Protein AF-A0A933CBU2-F1 (afdb_monomer_lite)

Secondary structure (DSSP, 8-state):
--HHHHHHHHHHHHHHHHHHHHHHHHHHHHHSB-SS-B--HHHHHHHHHHHHSPPS----STTHHHHHHTT-

Radius of gyration: 20.78 Å; chains: 1; bounding box: 34×27×59 Å

Structure (mmCIF, N/CA/C/O backbone):
data_AF-A0A933CBU2-F1
#
_entry.id   AF-A0A933CBU2-F1
#
loop_
_atom_site.group_PDB
_atom_site.id
_atom_site.type_symbol
_atom_site.label_atom_id
_atom_site.label_alt_id
_atom_site.label_comp_id
_atom_site.label_asym_id
_atom_site.label_entity_id
_atom_site.label_seq_id
_atom_site.pdbx_PDB_ins_code
_atom_site.Cartn_x
_atom_site.Cartn_y
_atom_site.Cartn_z
_atom_site.occupancy
_atom_site.B_iso_or_equiv
_atom_site.auth_seq_id
_atom_site.auth_comp_id
_atom_site.auth_asym_id
_atom_site.auth_atom_id
_atom_site.pdbx_PDB_model_num
ATOM 1 N N . MET A 1 1 ? 8.872 19.062 -35.232 1.00 57.69 1 MET A N 1
ATOM 2 C CA . MET A 1 1 ? 9.238 17.702 -34.772 1.00 57.69 1 MET A CA 1
ATOM 3 C C . MET A 1 1 ? 7.957 16.948 -34.438 1.00 57.69 1 MET A C 1
ATOM 5 O O . MET A 1 1 ? 7.084 17.534 -33.815 1.00 57.69 1 MET A O 1
ATOM 9 N N . SER A 1 2 ? 7.801 15.725 -34.950 1.00 64.12 2 SER A N 1
ATOM 10 C CA . SER A 1 2 ? 6.528 14.985 -34.985 1.00 64.12 2 SER A CA 1
ATOM 11 C C . SER A 1 2 ? 5.986 14.665 -33.584 1.00 64.12 2 SER A C 1
ATOM 13 O O . SER A 1 2 ? 6.659 14.004 -32.795 1.00 64.12 2 SER A O 1
ATOM 15 N N . THR A 1 3 ? 4.756 15.097 -33.286 1.00 77.75 3 THR A N 1
ATOM 16 C CA . THR A 1 3 ? 4.030 14.854 -32.022 1.00 77.75 3 THR A CA 1
ATOM 17 C C . THR A 1 3 ? 3.993 13.371 -31.641 1.00 77.75 3 THR A C 1
ATOM 19 O O . THR A 1 3 ? 4.081 13.029 -30.464 1.00 77.75 3 THR A O 1
ATOM 22 N N . ASN A 1 4 ? 3.964 12.485 -32.638 1.00 82.00 4 ASN A N 1
ATOM 23 C CA . ASN A 1 4 ? 3.951 11.036 -32.443 1.00 82.00 4 ASN A CA 1
ATOM 24 C C . ASN A 1 4 ? 5.274 10.505 -31.870 1.0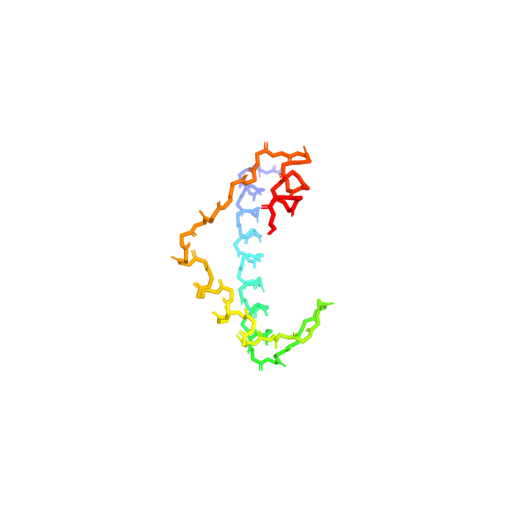0 82.00 4 ASN A C 1
ATOM 26 O O . ASN A 1 4 ? 5.255 9.612 -31.026 1.00 82.00 4 ASN A O 1
ATOM 30 N N . ALA A 1 5 ? 6.412 11.092 -32.255 1.00 85.94 5 ALA A N 1
ATOM 31 C CA . ALA A 1 5 ? 7.713 10.719 -31.700 1.00 85.94 5 ALA A CA 1
ATOM 32 C C . ALA A 1 5 ? 7.811 11.095 -30.213 1.00 85.94 5 ALA A C 1
ATOM 34 O O . ALA A 1 5 ? 8.273 10.301 -29.402 1.00 85.94 5 ALA A O 1
ATOM 35 N N . ASN A 1 6 ? 7.287 12.264 -29.828 1.00 89.12 6 ASN A N 1
ATOM 36 C CA . ASN A 1 6 ? 7.248 12.686 -28.424 1.00 89.12 6 ASN A CA 1
ATOM 37 C C . ASN A 1 6 ? 6.344 11.788 -27.564 1.00 89.12 6 ASN A C 1
ATOM 39 O O . ASN A 1 6 ? 6.680 11.496 -26.416 1.00 89.12 6 ASN A O 1
ATOM 43 N N . ILE A 1 7 ? 5.210 11.331 -28.107 1.00 91.75 7 ILE A N 1
ATOM 44 C CA . ILE A 1 7 ? 4.317 10.386 -27.419 1.00 91.75 7 ILE A CA 1
ATOM 45 C C . ILE A 1 7 ? 5.029 9.048 -27.194 1.00 91.75 7 ILE A C 1
ATOM 47 O O . ILE A 1 7 ? 4.985 8.515 -26.083 1.00 91.75 7 ILE A O 1
ATOM 51 N N . GLN A 1 8 ? 5.719 8.537 -28.215 1.00 92.12 8 GLN A N 1
ATOM 52 C CA . GLN A 1 8 ? 6.468 7.286 -28.124 1.00 92.12 8 GLN A CA 1
ATOM 53 C C . GLN A 1 8 ? 7.606 7.380 -27.098 1.00 92.12 8 GLN A C 1
ATOM 55 O O . GLN A 1 8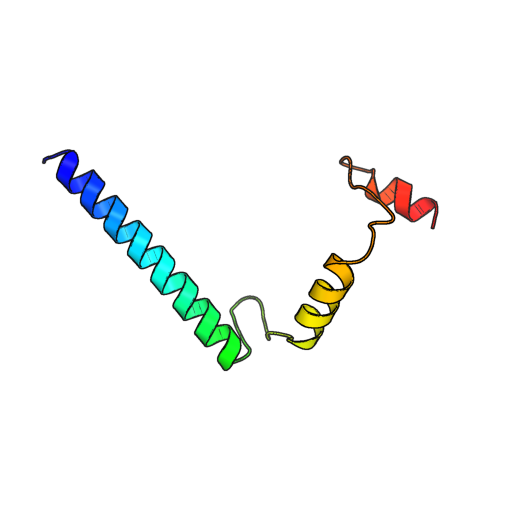 ? 7.686 6.543 -26.202 1.00 92.12 8 GLN A O 1
ATOM 60 N N . ILE A 1 9 ? 8.404 8.452 -27.143 1.00 94.56 9 ILE A N 1
ATOM 61 C CA . ILE A 1 9 ? 9.484 8.701 -26.175 1.00 94.56 9 ILE A CA 1
ATOM 62 C C . ILE A 1 9 ? 8.932 8.762 -24.748 1.00 94.56 9 ILE A C 1
ATOM 64 O O . ILE A 1 9 ? 9.491 8.161 -23.835 1.00 94.56 9 ILE A O 1
ATOM 68 N N . LYS A 1 10 ? 7.804 9.447 -24.532 1.00 94.62 10 LYS A N 1
ATOM 69 C CA . LYS A 1 10 ? 7.181 9.536 -23.204 1.00 94.62 10 LYS A CA 1
ATOM 70 C C . LYS A 1 10 ? 6.698 8.173 -22.704 1.00 94.62 10 LYS A C 1
ATOM 72 O O . LYS A 1 10 ? 6.800 7.893 -21.511 1.00 94.62 10 LYS A O 1
ATOM 77 N N . LYS A 1 11 ? 6.174 7.329 -23.597 1.00 96.12 11 LYS A N 1
ATOM 78 C CA . LYS A 1 11 ? 5.744 5.965 -23.269 1.00 96.12 11 LYS A CA 1
ATOM 79 C C . LYS A 1 11 ? 6.931 5.105 -22.836 1.00 96.12 11 LYS A C 1
ATOM 81 O O . LYS A 1 11 ? 6.865 4.489 -21.776 1.00 96.12 11 LYS A O 1
ATOM 86 N N . GLU A 1 12 ? 8.008 5.114 -23.613 1.00 96.62 12 GLU A N 1
ATOM 87 C CA . GLU A 1 12 ? 9.235 4.365 -23.313 1.00 96.62 12 GLU A CA 1
ATOM 88 C C . GLU A 1 12 ? 9.902 4.863 -22.028 1.00 96.62 12 GLU A C 1
ATOM 90 O O . GLU A 1 12 ? 10.257 4.067 -21.162 1.00 96.62 12 GLU A O 1
ATOM 95 N N . PHE A 1 13 ? 9.969 6.182 -21.830 1.00 96.62 13 PHE A N 1
ATOM 96 C CA . PHE A 1 13 ? 10.499 6.775 -20.605 1.00 96.62 13 PHE A CA 1
ATOM 97 C C . PHE A 1 13 ? 9.699 6.369 -19.360 1.00 96.62 13 PHE A C 1
ATOM 99 O O . PHE A 1 13 ? 10.274 6.054 -18.319 1.00 96.62 13 PHE A O 1
ATOM 106 N N . ASN A 1 14 ? 8.366 6.349 -19.450 1.00 96.69 14 ASN A N 1
ATOM 107 C CA . ASN A 1 14 ? 7.518 5.921 -18.338 1.00 96.69 14 ASN A CA 1
ATOM 108 C C . ASN A 1 14 ? 7.666 4.425 -18.034 1.00 96.69 14 ASN A C 1
ATOM 110 O O . ASN A 1 14 ? 7.662 4.057 -16.859 1.00 96.69 14 ASN A O 1
ATOM 114 N N . ALA A 1 15 ? 7.814 3.584 -19.061 1.00 96.19 15 ALA A N 1
ATOM 115 C CA . ALA A 1 15 ? 8.090 2.161 -18.885 1.00 96.19 15 ALA A CA 1
ATOM 116 C C . ALA A 1 15 ? 9.426 1.954 -18.156 1.00 96.19 15 ALA A C 1
ATOM 118 O O . ALA A 1 15 ? 9.454 1.319 -17.102 1.00 96.19 15 ALA A O 1
ATOM 119 N N . LEU A 1 16 ? 10.489 2.618 -18.621 1.00 96.69 16 LEU A N 1
ATOM 120 C CA . LEU A 1 16 ? 11.809 2.574 -17.992 1.00 96.69 16 LEU A CA 1
ATOM 121 C C . LEU A 1 16 ? 11.772 3.059 -16.536 1.00 96.69 16 LEU A C 1
ATOM 123 O O . LEU A 1 16 ? 12.370 2.455 -15.649 1.00 96.69 16 LEU A O 1
ATOM 127 N N . LYS A 1 17 ? 11.029 4.135 -16.254 1.00 96.56 17 LYS A N 1
ATOM 128 C CA . LYS A 1 17 ? 10.843 4.633 -14.885 1.00 96.56 17 LYS A CA 1
ATOM 129 C C . LYS A 1 17 ? 10.166 3.593 -13.984 1.00 96.56 17 LYS A C 1
ATOM 131 O O . LYS A 1 17 ? 10.515 3.494 -12.807 1.00 96.56 17 LYS A O 1
ATOM 136 N N . GLY A 1 18 ? 9.208 2.836 -14.521 1.00 95.31 18 GLY A N 1
ATOM 137 C CA . GLY A 1 18 ? 8.565 1.720 -13.829 1.00 95.31 18 GLY A CA 1
ATOM 138 C C . GLY A 1 18 ? 9.551 0.599 -13.505 1.00 95.31 18 GLY A C 1
ATOM 139 O O . GLY A 1 18 ? 9.647 0.187 -12.351 1.00 95.31 18 GLY A O 1
ATOM 140 N N . GLU A 1 19 ? 10.342 0.171 -14.487 1.00 95.31 19 GLU A N 1
ATOM 141 C CA . GLU A 1 19 ? 11.355 -0.881 -14.324 1.00 95.31 19 GLU A CA 1
ATOM 142 C C . GLU A 1 19 ? 12.423 -0.504 -13.288 1.00 95.31 19 GLU A C 1
ATOM 144 O O . GLU A 1 19 ? 12.711 -1.281 -12.376 1.00 95.31 19 GLU A O 1
ATOM 149 N N . VAL A 1 20 ? 12.951 0.724 -13.354 1.00 93.69 20 VAL A N 1
ATOM 150 C CA . VAL A 1 20 ? 13.932 1.241 -12.382 1.00 93.69 20 VAL A CA 1
ATOM 151 C C . VAL A 1 20 ? 13.351 1.282 -10.967 1.00 93.69 20 VAL A C 1
ATOM 153 O O . VAL A 1 20 ? 14.065 1.009 -9.999 1.00 93.69 20 VAL A O 1
ATOM 156 N N . ARG A 1 21 ? 12.059 1.606 -10.819 1.00 89.88 21 ARG A N 1
ATOM 157 C CA . ARG A 1 21 ? 11.385 1.585 -9.514 1.00 89.88 21 ARG A CA 1
ATOM 158 C C . ARG A 1 21 ? 11.316 0.167 -8.954 1.00 89.88 21 ARG A C 1
ATOM 160 O O . ARG A 1 21 ? 11.676 -0.023 -7.796 1.00 89.88 21 ARG A O 1
ATOM 167 N N . SER A 1 22 ? 10.907 -0.810 -9.759 1.00 89.12 22 SE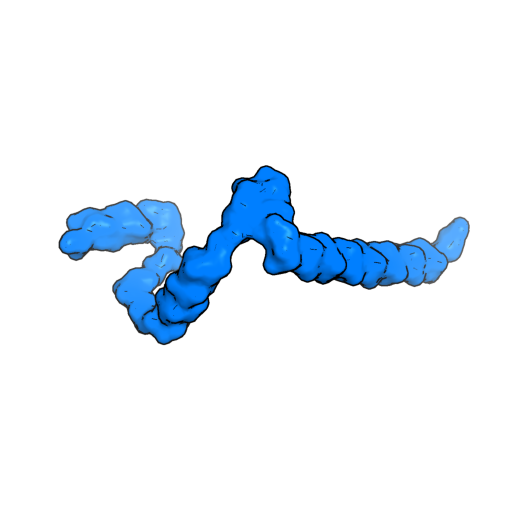R A N 1
ATOM 168 C CA . SER A 1 22 ? 10.837 -2.209 -9.326 1.00 89.12 22 SER A CA 1
ATOM 169 C C . SER A 1 22 ? 12.211 -2.766 -8.956 1.00 89.12 22 SER A C 1
ATOM 171 O O . SER A 1 22 ? 12.346 -3.411 -7.918 1.00 89.12 22 SER A O 1
ATOM 173 N N . LEU A 1 23 ? 13.249 -2.458 -9.741 1.00 88.50 23 LEU A N 1
ATOM 174 C CA . LEU A 1 23 ? 14.618 -2.873 -9.433 1.00 88.50 23 LEU A CA 1
ATOM 175 C C . LEU A 1 23 ? 15.118 -2.259 -8.120 1.00 88.50 23 LEU A C 1
ATOM 177 O O . LEU A 1 23 ? 15.739 -2.944 -7.312 1.00 88.50 23 LEU A O 1
ATOM 181 N N . ARG A 1 24 ? 14.807 -0.981 -7.871 1.00 83.25 24 ARG A N 1
ATOM 182 C CA . ARG A 1 24 ? 15.125 -0.325 -6.599 1.00 83.25 24 ARG A CA 1
ATOM 183 C C . ARG A 1 24 ? 14.440 -1.028 -5.430 1.00 83.25 24 ARG A C 1
ATOM 185 O O . ARG A 1 24 ? 15.108 -1.327 -4.451 1.00 83.25 24 ARG A O 1
ATOM 192 N N . SER A 1 25 ? 13.145 -1.321 -5.539 1.00 79.38 25 SER A N 1
ATOM 193 C CA . SER A 1 25 ? 12.409 -2.047 -4.497 1.00 79.38 25 SER A CA 1
ATOM 194 C C . SER A 1 25 ? 12.996 -3.436 -4.233 1.00 79.38 25 SER A C 1
ATOM 196 O O . SER A 1 25 ? 13.131 -3.824 -3.077 1.00 79.38 25 SER A O 1
ATOM 198 N N . PHE A 1 26 ? 13.419 -4.152 -5.277 1.00 83.81 26 PHE A N 1
ATOM 199 C CA . PHE A 1 26 ? 14.104 -5.435 -5.131 1.00 83.81 26 PHE A CA 1
ATOM 200 C C . PHE A 1 26 ? 15.439 -5.297 -4.382 1.00 83.81 26 PHE A C 1
ATOM 202 O O . PHE A 1 26 ? 15.684 -6.017 -3.417 1.00 83.81 26 PHE A O 1
ATOM 209 N N . ILE A 1 27 ? 16.272 -4.322 -4.753 1.00 83.62 27 ILE A N 1
ATOM 210 C CA . ILE A 1 27 ? 17.550 -4.066 -4.073 1.00 83.62 27 ILE A CA 1
ATOM 211 C C . ILE A 1 27 ? 17.330 -3.696 -2.602 1.00 83.62 27 ILE A C 1
ATOM 213 O O . ILE A 1 27 ? 18.043 -4.204 -1.743 1.00 83.62 27 ILE A O 1
ATOM 217 N N . ILE A 1 28 ? 16.330 -2.866 -2.297 1.00 78.81 28 ILE A N 1
ATOM 218 C CA . ILE A 1 28 ? 15.981 -2.505 -0.914 1.00 78.81 28 ILE A CA 1
ATOM 219 C C . ILE A 1 28 ? 15.554 -3.747 -0.131 1.00 78.81 28 ILE A C 1
ATOM 221 O O . ILE A 1 28 ? 16.011 -3.936 0.991 1.00 78.81 28 ILE A O 1
ATOM 225 N N . SER A 1 29 ? 14.748 -4.627 -0.734 1.00 71.88 29 SER A N 1
ATOM 226 C CA . SER A 1 29 ? 14.337 -5.880 -0.090 1.00 71.88 29 SER A CA 1
ATOM 227 C C . SER A 1 29 ? 15.511 -6.821 0.208 1.00 71.88 29 SER A C 1
ATOM 229 O O . SER A 1 29 ? 15.445 -7.590 1.159 1.00 71.88 29 SER A O 1
ATOM 231 N N . MET A 1 30 ? 16.597 -6.740 -0.571 1.00 76.06 30 MET A N 1
ATOM 232 C CA . MET A 1 30 ? 17.811 -7.530 -0.349 1.00 76.06 30 MET A CA 1
ATOM 233 C C . MET A 1 30 ? 18.779 -6.892 0.650 1.00 76.06 30 MET A C 1
ATOM 235 O O . MET A 1 30 ? 19.332 -7.587 1.496 1.00 76.06 30 MET A O 1
ATOM 239 N N . LEU A 1 31 ? 19.042 -5.590 0.517 1.00 79.81 31 LEU A N 1
ATOM 240 C CA . LEU A 1 31 ? 20.004 -4.867 1.356 1.00 79.81 31 LEU A CA 1
ATOM 241 C C . LEU A 1 31 ? 19.418 -4.464 2.707 1.00 79.81 31 LEU A C 1
ATOM 243 O O . LEU A 1 31 ? 20.169 -4.121 3.612 1.00 79.81 31 LEU A O 1
ATOM 247 N N . GLY A 1 32 ? 18.093 -4.474 2.828 1.00 71.50 32 GLY A N 1
ATOM 248 C CA . GLY A 1 32 ? 17.401 -4.119 4.052 1.00 71.50 32 GLY A CA 1
ATOM 249 C C . GLY A 1 32 ? 17.463 -2.630 4.385 1.00 71.50 32 GLY A C 1
ATOM 250 O O . GLY A 1 32 ? 17.173 -2.285 5.518 1.00 71.50 32 GLY A O 1
ATOM 251 N N . LYS A 1 33 ? 17.834 -1.739 3.450 1.00 74.06 33 LYS A N 1
ATOM 252 C CA . LYS A 1 33 ? 17.998 -0.300 3.723 1.00 74.06 33 LYS A CA 1
ATOM 253 C C . LYS A 1 33 ? 17.690 0.584 2.516 1.00 74.06 33 LYS A C 1
ATOM 255 O O . LYS A 1 33 ? 18.150 0.309 1.406 1.00 74.06 33 LYS A O 1
ATOM 260 N N . ASP A 1 34 ? 16.981 1.685 2.743 1.00 75.31 34 ASP A N 1
ATOM 261 C CA . ASP A 1 34 ? 16.755 2.760 1.778 1.00 75.31 34 ASP A CA 1
ATOM 262 C C . ASP A 1 34 ? 16.938 4.160 2.402 1.00 75.31 34 ASP A C 1
ATOM 264 O O . ASP A 1 34 ? 17.513 4.314 3.480 1.00 75.31 34 ASP A O 1
ATOM 268 N N . THR A 1 35 ? 16.521 5.212 1.689 1.00 73.94 35 THR A N 1
ATOM 269 C CA . THR A 1 35 ? 16.589 6.595 2.193 1.00 73.94 35 THR A CA 1
ATOM 270 C C . THR A 1 35 ? 15.632 6.877 3.352 1.00 73.94 35 THR A C 1
ATOM 272 O O . THR A 1 35 ? 15.830 7.863 4.057 1.00 73.94 35 THR A O 1
ATOM 275 N N . GLU A 1 36 ? 14.592 6.061 3.523 1.00 69.19 36 GLU A N 1
ATOM 276 C CA . GLU A 1 36 ? 13.616 6.141 4.612 1.00 69.19 36 GLU A CA 1
ATOM 277 C C . GLU A 1 36 ? 14.084 5.363 5.856 1.00 69.19 36 GLU A C 1
ATOM 279 O O . GLU A 1 36 ? 13.653 5.677 6.965 1.00 69.19 36 GLU A O 1
ATOM 284 N N . GLY A 1 37 ? 15.023 4.422 5.712 1.00 73.56 37 GLY A N 1
ATOM 285 C CA . GLY A 1 37 ? 15.703 3.765 6.829 1.00 73.56 37 GLY A CA 1
ATOM 286 C C . GLY A 1 37 ? 15.981 2.285 6.584 1.00 73.56 37 GLY A C 1
ATOM 287 O O . GLY A 1 37 ? 16.120 1.842 5.449 1.00 73.56 37 GLY A O 1
ATOM 288 N N . GLU A 1 38 ? 16.101 1.516 7.666 1.00 80.44 38 GLU A N 1
ATOM 289 C CA . GLU A 1 38 ? 16.216 0.056 7.581 1.00 80.44 38 GLU A CA 1
ATOM 290 C C . GLU A 1 38 ? 14.829 -0.556 7.312 1.00 80.44 38 GLU A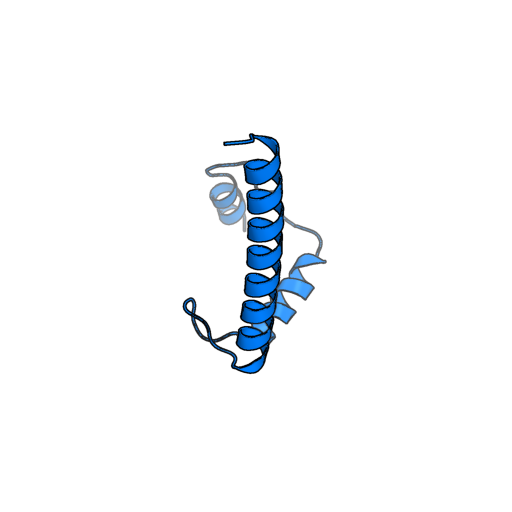 C 1
ATOM 292 O O . GLU A 1 38 ? 13.858 -0.272 8.019 1.00 80.44 38 GLU A O 1
ATOM 297 N N . TYR A 1 39 ? 14.734 -1.413 6.301 1.00 78.44 39 TYR A N 1
ATOM 298 C CA . TYR A 1 39 ? 13.574 -2.247 6.034 1.00 78.44 39 TYR A CA 1
ATOM 299 C C . TYR A 1 39 ? 13.377 -3.238 7.183 1.00 78.44 39 TYR A C 1
ATOM 301 O O . TYR A 1 39 ? 14.272 -4.014 7.518 1.00 78.44 39 TYR A O 1
ATOM 309 N N . ARG A 1 40 ? 12.180 -3.222 7.770 1.00 82.50 40 ARG A N 1
ATOM 310 C CA . ARG A 1 40 ? 11.791 -4.100 8.877 1.00 82.50 40 ARG A CA 1
ATOM 311 C C . ARG A 1 40 ? 10.780 -5.135 8.380 1.00 82.50 40 ARG A C 1
ATOM 313 O O . ARG A 1 40 ? 9.593 -4.806 8.314 1.00 82.50 40 ARG A O 1
ATOM 320 N N . PRO A 1 41 ? 11.208 -6.349 7.995 1.00 80.62 41 PRO A N 1
ATOM 321 C CA . PRO A 1 41 ? 10.298 -7.365 7.470 1.00 80.62 41 PRO A CA 1
ATOM 322 C C . PRO A 1 41 ? 9.207 -7.750 8.476 1.00 80.62 41 PRO A C 1
ATOM 324 O O . PRO A 1 41 ? 8.072 -7.976 8.067 1.00 80.62 41 PRO A O 1
ATOM 327 N N . GLU A 1 42 ? 9.510 -7.731 9.776 1.00 86.56 42 GLU A N 1
ATOM 328 C CA . GLU A 1 42 ? 8.547 -8.053 10.835 1.00 86.56 42 GLU A CA 1
ATOM 329 C C . GLU A 1 42 ? 7.394 -7.043 10.859 1.00 86.56 42 GLU A C 1
ATOM 331 O O . GLU A 1 42 ? 6.234 -7.420 10.978 1.00 86.56 42 GLU A O 1
ATOM 336 N N . LEU A 1 43 ? 7.698 -5.755 10.653 1.00 87.56 43 LEU A N 1
ATOM 337 C CA . LEU A 1 43 ? 6.678 -4.709 10.563 1.00 87.56 43 LEU A CA 1
ATOM 338 C C . LEU A 1 43 ? 5.769 -4.920 9.345 1.00 87.56 43 LEU A C 1
ATOM 340 O O . LEU A 1 43 ? 4.571 -4.662 9.413 1.00 87.56 43 LEU A O 1
ATOM 344 N N . VAL A 1 44 ? 6.327 -5.371 8.220 1.00 85.56 44 VAL A N 1
ATOM 345 C CA . VAL A 1 44 ? 5.529 -5.663 7.024 1.00 85.56 44 VAL A CA 1
ATOM 346 C C . VAL A 1 44 ? 4.594 -6.839 7.283 1.00 85.56 44 VAL A C 1
ATOM 348 O O . VAL A 1 44 ? 3.414 -6.734 6.962 1.00 85.56 44 VAL A O 1
ATOM 351 N N . GLU A 1 45 ? 5.076 -7.920 7.899 1.00 88.88 45 GLU A N 1
ATOM 352 C CA . GLU A 1 45 ? 4.219 -9.041 8.304 1.00 88.88 45 GLU A CA 1
ATOM 353 C C . GLU A 1 45 ? 3.108 -8.607 9.265 1.00 88.88 45 GLU A C 1
ATOM 355 O O . GLU A 1 45 ? 1.945 -8.925 9.015 1.00 88.88 45 GLU A O 1
ATOM 360 N N . GLU A 1 46 ? 3.433 -7.836 10.307 1.00 92.81 46 GLU A N 1
ATOM 361 C CA . GLU A 1 46 ? 2.457 -7.296 11.264 1.00 92.81 46 GLU A CA 1
ATOM 362 C C . GLU A 1 46 ? 1.375 -6.466 10.560 1.00 92.81 46 GLU A C 1
ATOM 364 O O . GLU A 1 46 ? 0.181 -6.652 10.800 1.00 92.81 46 GLU A O 1
ATOM 369 N N . LEU A 1 47 ? 1.768 -5.578 9.643 1.00 90.56 47 LEU A N 1
ATOM 370 C CA . LEU A 1 47 ? 0.828 -4.744 8.891 1.00 90.56 47 LEU A CA 1
ATOM 371 C C . LEU A 1 47 ? -0.036 -5.561 7.926 1.00 90.56 47 LEU A C 1
ATOM 373 O O . LEU A 1 47 ? -1.223 -5.274 7.776 1.00 90.56 47 LEU A O 1
ATOM 377 N N . VAL A 1 48 ? 0.531 -6.578 7.273 1.00 92.62 48 VAL A N 1
ATOM 378 C CA . VAL A 1 48 ? -0.221 -7.479 6.390 1.00 92.62 48 VAL A CA 1
ATOM 379 C C . VAL A 1 48 ? -1.256 -8.263 7.194 1.00 92.62 48 VAL A C 1
ATOM 381 O O . VAL A 1 48 ? -2.413 -8.333 6.775 1.00 92.62 48 VAL A O 1
ATOM 384 N N . GLN A 1 49 ? -0.885 -8.788 8.362 1.00 93.06 49 GLN A N 1
ATOM 385 C CA . GLN A 1 49 ? -1.817 -9.466 9.265 1.00 93.06 49 GLN A CA 1
ATOM 386 C C . GLN A 1 49 ? -2.917 -8.515 9.750 1.00 93.06 49 GLN A C 1
ATOM 388 O O . GLN A 1 49 ? -4.095 -8.836 9.622 1.00 93.06 49 GLN A O 1
ATOM 393 N N . ALA A 1 50 ? -2.565 -7.306 10.187 1.00 90.62 50 ALA A N 1
ATOM 394 C CA . ALA A 1 50 ? -3.544 -6.302 10.601 1.00 90.62 50 ALA A CA 1
ATOM 395 C C . ALA A 1 50 ? -4.482 -5.874 9.454 1.00 90.62 50 ALA A C 1
ATOM 397 O O . ALA A 1 50 ? -5.635 -5.519 9.689 1.00 90.62 50 ALA A O 1
ATOM 398 N N . SER A 1 51 ? -4.027 -5.920 8.197 1.00 89.19 51 SER A N 1
ATOM 399 C CA . SER A 1 51 ? -4.834 -5.501 7.041 1.00 89.19 51 SER A CA 1
ATOM 400 C C . SER A 1 51 ? -6.018 -6.423 6.732 1.00 89.19 51 SER A C 1
ATOM 402 O O . SER A 1 51 ? -6.989 -5.976 6.119 1.00 89.19 51 SER A O 1
ATOM 404 N N . VAL A 1 52 ? -5.952 -7.693 7.147 1.00 93.38 52 VAL A N 1
ATOM 405 C CA . VAL A 1 52 ? -7.057 -8.653 6.985 1.00 93.38 52 VAL A CA 1
ATOM 406 C C . VAL A 1 52 ? -8.024 -8.645 8.168 1.00 93.38 52 VAL A C 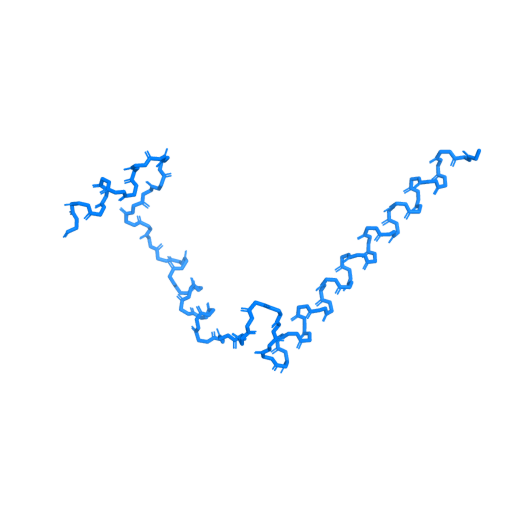1
ATOM 408 O O . VAL A 1 52 ? -9.105 -9.232 8.084 1.00 93.38 52 VAL A O 1
ATOM 411 N N . GLU A 1 53 ? -7.669 -7.976 9.265 1.00 91.75 53 GLU A N 1
ATOM 412 C CA . GLU A 1 53 ? -8.547 -7.822 10.417 1.00 91.75 53 GLU A CA 1
ATOM 413 C C . GLU A 1 53 ? -9.741 -6.921 10.086 1.00 91.75 53 GLU A C 1
ATOM 415 O O . GLU A 1 53 ? -9.679 -6.001 9.264 1.00 91.75 53 GLU A O 1
ATOM 420 N N . LYS A 1 54 ? -10.877 -7.180 10.740 1.00 91.31 54 LYS A N 1
ATOM 421 C CA . LYS A 1 54 ? -12.074 -6.367 10.534 1.00 91.31 54 LYS A CA 1
ATOM 422 C C . LYS A 1 54 ? -11.842 -4.979 11.146 1.00 91.31 54 LYS A C 1
ATOM 424 O O . LYS A 1 54 ? -11.583 -4.896 12.346 1.00 91.31 54 LYS A O 1
ATOM 429 N N . PRO A 1 55 ? -11.979 -3.883 10.378 1.00 87.81 55 PRO A N 1
ATOM 430 C CA . PRO A 1 55 ? -11.737 -2.552 10.910 1.00 87.81 55 PRO A CA 1
ATOM 431 C C . PRO A 1 55 ? -12.784 -2.213 11.973 1.00 87.81 55 PRO A C 1
ATOM 433 O O . PRO A 1 55 ? -13.986 -2.225 11.706 1.00 87.81 55 PRO A O 1
ATOM 436 N N . ASN A 1 56 ? -12.318 -1.871 13.173 1.00 86.50 56 ASN A N 1
ATOM 437 C CA . ASN A 1 56 ? -13.184 -1.424 14.268 1.00 86.50 56 ASN A CA 1
ATOM 438 C C . ASN A 1 56 ? -13.664 0.023 14.076 1.00 86.50 56 ASN A C 1
ATOM 440 O O . ASN A 1 56 ? -14.681 0.430 14.635 1.00 86.50 56 ASN A O 1
ATOM 444 N N . TYR A 1 57 ? -12.939 0.801 13.268 1.00 88.25 57 TYR A N 1
ATOM 445 C CA . TYR A 1 57 ? -13.174 2.224 13.069 1.00 88.25 57 TYR A CA 1
ATOM 446 C C . TYR A 1 57 ? -12.997 2.609 11.602 1.00 88.25 57 TYR A C 1
ATOM 448 O O . TYR A 1 57 ? -12.169 2.049 10.886 1.00 88.25 57 TYR A O 1
ATOM 456 N N . THR A 1 58 ? -13.765 3.599 11.153 1.00 89.62 58 THR A N 1
ATOM 457 C CA . THR A 1 58 ? -13.670 4.151 9.797 1.00 89.62 58 THR A CA 1
ATOM 458 C C . THR A 1 58 ? -13.235 5.605 9.873 1.00 89.62 58 THR A C 1
ATOM 460 O O . THR A 1 58 ? -13.870 6.411 10.555 1.00 89.62 58 THR A O 1
ATOM 463 N N . TYR A 1 59 ? -12.165 5.961 9.166 1.00 91.50 59 TYR A N 1
ATOM 464 C CA . TYR A 1 59 ? -11.758 7.355 9.043 1.00 91.50 59 TYR A CA 1
ATOM 465 C C . TYR A 1 59 ? -12.714 8.092 8.099 1.00 91.50 59 TYR A C 1
ATOM 467 O O . TYR A 1 59 ? -12.811 7.754 6.922 1.00 91.50 59 TYR A O 1
ATOM 475 N N . THR A 1 60 ? -13.428 9.093 8.615 1.00 93.69 60 THR A N 1
ATOM 476 C CA . THR A 1 60 ? -14.407 9.881 7.844 1.00 93.69 60 THR A CA 1
ATOM 477 C C . THR A 1 60 ? -13.975 11.330 7.629 1.00 93.69 60 THR A C 1
ATOM 479 O O . THR A 1 60 ? -14.664 12.072 6.933 1.00 93.69 60 THR A O 1
ATOM 482 N N . GLY A 1 61 ? -12.834 11.744 8.191 1.00 92.56 61 GLY A N 1
ATOM 483 C CA . GLY A 1 61 ? -12.248 13.062 7.959 1.00 92.56 61 GLY A CA 1
ATOM 484 C C . GLY A 1 61 ? -11.549 13.649 9.182 1.00 92.56 61 GLY A C 1
ATOM 485 O O . GLY A 1 61 ? -11.324 12.985 10.197 1.00 92.56 61 GLY A O 1
ATOM 486 N N . ALA A 1 62 ? -11.200 14.933 9.091 1.00 91.81 62 ALA A N 1
ATOM 487 C CA . ALA A 1 62 ? -10.516 15.642 10.166 1.00 91.81 62 ALA A CA 1
ATOM 488 C C . ALA A 1 62 ? -11.301 15.551 11.489 1.00 91.81 62 ALA A C 1
ATOM 490 O O . ALA A 1 62 ? -12.503 15.805 11.552 1.00 91.81 62 ALA A O 1
ATOM 491 N N . GLY A 1 63 ? -10.613 15.151 12.560 1.00 89.56 63 GLY A N 1
ATOM 492 C CA . GLY A 1 63 ? -11.208 14.967 13.884 1.00 89.56 63 GLY A CA 1
ATOM 493 C C . GLY A 1 63 ? -11.990 13.662 14.088 1.00 89.56 63 GLY A C 1
ATOM 494 O O . GLY A 1 63 ? -12.331 13.372 15.235 1.00 89.56 63 GLY A O 1
ATOM 495 N N . SER A 1 64 ? -12.241 12.841 13.054 1.00 91.94 64 SER A N 1
ATOM 496 C CA . SER A 1 64 ? -12.900 11.533 13.236 1.00 91.94 64 SER A CA 1
ATOM 497 C C . SER A 1 64 ? -12.043 10.598 14.087 1.00 91.94 64 SER A C 1
ATOM 499 O O . SER A 1 64 ? -12.559 9.949 14.991 1.00 91.94 64 SER A O 1
ATOM 501 N N . LEU A 1 65 ? -10.725 10.619 13.859 1.00 90.00 65 LEU A N 1
ATOM 502 C CA . LEU A 1 65 ? -9.752 9.845 14.624 1.00 90.00 65 LEU A CA 1
ATOM 503 C C . LEU A 1 65 ? -9.772 10.221 16.112 1.00 90.00 65 LEU A C 1
ATOM 505 O O . LEU A 1 65 ? -9.933 9.357 16.963 1.00 90.00 65 LEU A O 1
ATOM 509 N N . LEU A 1 66 ? -9.678 11.516 16.435 1.00 92.19 66 LEU A N 1
ATOM 510 C CA . LEU A 1 66 ? -9.677 11.982 17.829 1.00 92.19 66 LEU A CA 1
ATOM 511 C C . LEU A 1 66 ? -10.985 11.637 18.554 1.00 92.19 66 LEU A C 1
ATOM 513 O O . LEU A 1 66 ? -10.961 11.283 19.730 1.00 92.19 66 LEU A O 1
ATOM 517 N N . LYS A 1 67 ? -12.128 11.704 17.855 1.00 91.31 67 LYS A N 1
ATOM 518 C CA . LYS A 1 67 ? -13.427 11.281 18.402 1.00 91.31 67 LYS A CA 1
ATOM 519 C C . LYS A 1 67 ? -13.471 9.781 18.690 1.00 91.31 67 LYS A C 1
AT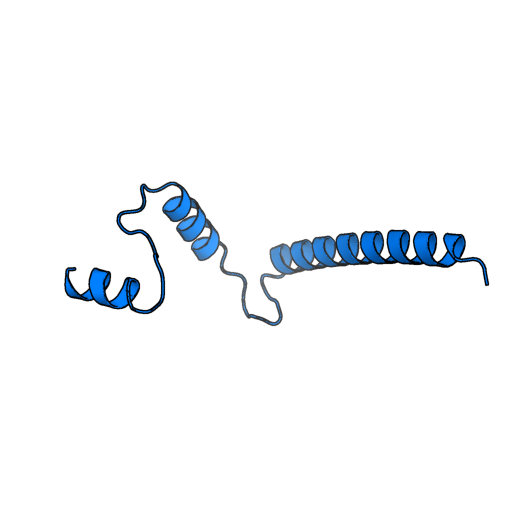OM 521 O O . LYS A 1 67 ? -14.040 9.395 19.702 1.00 91.31 67 LYS A O 1
ATOM 526 N N . GLN A 1 68 ? -12.892 8.959 17.815 1.00 90.25 68 GLN A N 1
ATOM 527 C CA . GLN A 1 68 ? -12.814 7.508 17.999 1.00 90.25 68 GLN A CA 1
ATOM 528 C C . GLN A 1 68 ? -11.881 7.147 19.159 1.00 90.25 68 GLN A C 1
ATOM 530 O O . GLN A 1 68 ? -12.271 6.361 20.012 1.00 90.25 68 GLN A O 1
ATOM 535 N N . ILE A 1 69 ? -10.715 7.795 19.251 1.00 88.62 69 ILE A N 1
ATOM 536 C CA . ILE A 1 69 ? -9.733 7.564 20.321 1.00 88.62 69 ILE A CA 1
ATOM 537 C C . ILE A 1 69 ? -10.259 7.993 21.692 1.00 88.62 69 ILE A C 1
ATOM 539 O O . ILE A 1 69 ? -9.995 7.321 22.678 1.00 88.62 69 ILE A O 1
ATOM 543 N N . LYS A 1 70 ? -11.021 9.090 21.782 1.00 87.62 70 LYS A N 1
ATOM 544 C CA . LYS A 1 70 ? -11.596 9.546 23.060 1.00 87.62 70 LYS A CA 1
ATOM 545 C C . LYS A 1 70 ? -12.550 8.520 23.698 1.00 87.62 70 LYS A C 1
ATOM 547 O O . LYS A 1 70 ? -12.805 8.604 24.894 1.00 87.62 70 LYS A O 1
ATOM 552 N N . ASN A 1 71 ? -13.095 7.608 22.895 1.00 71.81 71 ASN A N 1
ATOM 553 C CA . ASN A 1 71 ? -14.050 6.587 23.320 1.00 71.81 71 ASN A CA 1
ATOM 554 C C . ASN A 1 71 ? -13.425 5.176 23.402 1.00 71.81 71 ASN A C 1
ATOM 556 O O . ASN A 1 71 ? -14.181 4.210 23.517 1.00 71.81 71 ASN A O 1
ATOM 560 N N . LEU A 1 72 ? -12.094 5.061 23.278 1.00 71.25 72 LEU A N 1
ATOM 561 C CA . LEU A 1 72 ? -11.322 3.866 23.650 1.00 71.25 72 LEU A CA 1
ATOM 562 C C . LEU A 1 72 ? -11.157 3.813 25.173 1.00 71.25 72 LEU A C 1
ATOM 564 O O . LEU A 1 72 ? -11.219 2.689 25.711 1.00 71.25 72 LEU A O 1
#

Sequence (72 aa):
MSTNANIQIKKEFNALKGEVRSLRSFIISMLGKDTEGEYRPELVEELVQASVEKPNYTYTGAGSLLKQIKNL

Foldseek 3Di:
DDPVVVVVVVVVVVVVVVVVVVVVVVVCVVVQADPVGGNDVVVVVVVVVVVPDDDPADDPDPCSVVVVVVVD

pLDDT: mean 86.3, std 8.61, range [57.69, 96.69]